Protein AF-B7QMV5-F1 (afdb_monomer_lite)

Organism: Ixodes scapularis (NCBI:txid6945)

Radius of gyration: 31.96 Å; chains: 1; bounding box: 65×74×91 Å

Sequence (126 aa):
MDTGSKVQPRPLTPDPLAEVPEPFRGPTLTDHHPYNLVQLHEEERQLLCPLCGVPTIYSVTHRGGTLHRAQESAAVARGAILRLPTIDEQSLQRTLAVVKHFRPALLPPPRQRMSQSTSKTTMNRF

Foldseek 3Di:
DDPPPPPDDDDDDDDPPDDDDPPPPDQDPVNDDVPPDPPDDPVRQVQADPQQRHGCPDPPVVCVDPSNVVSVVVVVVVVVVVCVVVDDPVNVVVVVVVCVPPPVVVDDDPPPPPPPPPPPDDDDDD

Structure (mmCIF, N/CA/C/O backbone):
data_AF-B7QMV5-F1
#
_entry.id   AF-B7QMV5-F1
#
loop_
_atom_site.group_PDB
_atom_site.id
_atom_site.type_symbol
_atom_site.label_atom_id
_atom_site.label_alt_id
_atom_site.label_comp_id
_atom_site.label_asym_id
_atom_site.label_entity_id
_atom_site.label_seq_id
_atom_site.pdbx_PDB_ins_code
_atom_site.Cartn_x
_atom_site.Cartn_y
_atom_site.Cartn_z
_atom_site.occupancy
_atom_site.B_iso_or_equiv
_atom_site.auth_seq_id
_atom_site.auth_comp_id
_atom_site.auth_asym_id
_atom_site.auth_atom_id
_atom_site.pdbx_PDB_model_num
ATOM 1 N N . MET A 1 1 ? 45.233 -32.696 -36.459 1.00 42.59 1 MET A N 1
ATOM 2 C CA . MET A 1 1 ? 44.070 -32.165 -35.720 1.00 42.59 1 MET A CA 1
ATOM 3 C C . MET A 1 1 ? 44.550 -30.898 -35.042 1.00 42.59 1 MET A C 1
ATOM 5 O O . MET A 1 1 ? 45.170 -30.983 -33.994 1.00 42.59 1 MET A O 1
ATOM 9 N N . ASP A 1 2 ? 44.408 -29.765 -35.725 1.00 48.59 2 ASP A N 1
ATOM 10 C CA . ASP A 1 2 ? 44.930 -28.468 -35.290 1.00 48.59 2 ASP A CA 1
ATOM 11 C C . ASP A 1 2 ? 43.774 -27.696 -34.641 1.00 48.59 2 ASP A C 1
ATOM 13 O O . ASP A 1 2 ? 42.847 -27.249 -35.320 1.00 48.59 2 ASP A O 1
ATOM 17 N N . THR A 1 3 ? 43.737 -27.654 -33.310 1.00 58.03 3 THR A N 1
ATOM 18 C CA . THR A 1 3 ? 42.740 -26.875 -32.569 1.00 58.03 3 THR A CA 1
ATOM 19 C C . THR A 1 3 ? 43.207 -25.428 -32.524 1.00 58.03 3 THR A C 1
ATOM 21 O O . THR A 1 3 ? 43.748 -24.968 -31.518 1.00 58.03 3 THR A O 1
ATOM 24 N N . GLY A 1 4 ? 43.015 -24.720 -33.638 1.00 53.38 4 GLY A N 1
ATOM 25 C CA . GLY A 1 4 ? 43.232 -23.284 -33.731 1.00 53.38 4 GLY A CA 1
ATOM 26 C C . GLY A 1 4 ? 42.356 -22.561 -32.713 1.00 53.38 4 GLY A C 1
ATOM 27 O O . GLY A 1 4 ? 41.163 -22.352 -32.937 1.00 53.38 4 GLY A O 1
ATOM 28 N N . SER A 1 5 ? 42.946 -22.201 -31.574 1.00 60.62 5 SER A N 1
ATOM 29 C CA . SER A 1 5 ? 42.322 -21.330 -30.585 1.00 60.62 5 SER A CA 1
ATOM 30 C C . SER A 1 5 ? 42.081 -19.984 -31.260 1.00 60.62 5 SER A C 1
ATOM 32 O O . SER A 1 5 ? 43.013 -19.219 -31.510 1.00 60.62 5 SER A O 1
ATOM 34 N N . LYS A 1 6 ? 40.832 -19.733 -31.656 1.00 67.75 6 LYS A N 1
ATOM 35 C CA . LYS A 1 6 ? 40.413 -18.484 -32.288 1.00 67.75 6 LYS A CA 1
ATOM 36 C C . LYS A 1 6 ? 40.540 -17.387 -31.236 1.00 67.75 6 LYS A C 1
ATOM 38 O O . LYS A 1 6 ? 39.633 -17.193 -30.432 1.00 67.75 6 LYS A O 1
ATOM 43 N N . VAL A 1 7 ? 41.694 -16.721 -31.209 1.00 73.12 7 VAL A N 1
ATOM 44 C CA . VAL A 1 7 ? 41.971 -15.594 -30.316 1.00 73.12 7 VAL A CA 1
ATOM 45 C C . VAL A 1 7 ? 40.886 -14.549 -30.558 1.00 73.12 7 VAL A C 1
ATOM 47 O O . VAL A 1 7 ? 40.847 -13.920 -31.616 1.00 73.12 7 VAL A O 1
ATOM 50 N N . GLN A 1 8 ? 39.962 -14.400 -29.607 1.00 77.69 8 GLN A N 1
ATOM 51 C CA . GLN A 1 8 ? 39.034 -13.280 -29.637 1.00 77.69 8 GLN A CA 1
ATOM 52 C C . GLN A 1 8 ? 39.849 -11.999 -29.425 1.00 77.69 8 GLN A C 1
ATOM 54 O O . GLN A 1 8 ? 40.592 -11.914 -28.442 1.00 77.69 8 GLN A O 1
ATOM 59 N N . PRO A 1 9 ? 39.753 -11.010 -30.328 1.00 78.06 9 PRO A N 1
ATOM 60 C CA . PRO A 1 9 ? 40.426 -9.739 -30.130 1.00 78.06 9 PRO A CA 1
ATOM 61 C C . PRO A 1 9 ? 39.878 -9.064 -28.871 1.00 78.06 9 PRO A C 1
ATOM 63 O O . PRO A 1 9 ? 38.675 -9.096 -28.602 1.00 78.06 9 PRO A O 1
ATOM 66 N N . ARG A 1 10 ? 40.776 -8.451 -28.093 1.00 78.94 10 ARG A N 1
ATOM 67 C CA . ARG A 1 10 ? 40.402 -7.642 -26.931 1.00 78.94 10 ARG A CA 1
ATOM 68 C C . ARG A 1 10 ? 39.462 -6.516 -27.401 1.00 78.94 10 ARG A C 1
ATOM 70 O O . ARG A 1 10 ? 39.830 -5.821 -28.349 1.00 78.94 10 ARG A O 1
ATOM 77 N N . PRO A 1 11 ? 38.298 -6.312 -26.757 1.00 77.75 11 PRO A N 1
ATOM 78 C CA . PRO A 1 11 ? 37.435 -5.175 -27.055 1.00 77.75 11 PRO A CA 1
ATOM 79 C C . PRO A 1 11 ? 38.219 -3.867 -26.939 1.00 77.75 11 PRO A C 1
ATOM 81 O O . PRO A 1 11 ? 38.966 -3.675 -25.977 1.00 77.75 11 PRO A O 1
ATOM 84 N N . LEU A 1 12 ? 38.078 -2.992 -27.933 1.00 77.25 12 LEU A N 1
ATOM 85 C CA . LEU A 1 12 ? 38.685 -1.667 -27.901 1.00 77.25 12 LEU A CA 1
ATOM 86 C C . LEU A 1 12 ? 38.092 -0.884 -26.727 1.00 77.25 12 LEU A C 1
ATOM 88 O O . LEU A 1 12 ? 36.873 -0.856 -26.558 1.00 77.25 12 LEU A O 1
ATOM 92 N N . THR A 1 13 ? 38.951 -0.264 -25.918 1.00 72.38 13 THR A N 1
ATOM 93 C CA . THR A 1 13 ? 38.502 0.668 -24.883 1.00 72.38 13 THR A CA 1
ATOM 94 C C . THR A 1 13 ? 37.861 1.863 -25.591 1.00 72.38 13 THR A C 1
ATOM 96 O O . THR A 1 13 ? 38.551 2.503 -26.388 1.00 72.38 13 THR A O 1
ATOM 99 N N . PRO A 1 14 ? 36.570 2.153 -25.365 1.00 68.19 14 PRO A N 1
ATOM 100 C CA . PRO A 1 14 ? 35.946 3.326 -25.956 1.00 68.19 14 PRO A CA 1
ATOM 101 C C . PRO A 1 14 ? 36.644 4.593 -25.449 1.00 68.19 14 PRO A C 1
ATOM 103 O O . PRO A 1 14 ? 37.062 4.657 -24.291 1.00 68.19 14 PRO A O 1
ATOM 106 N N . ASP A 1 15 ? 36.784 5.585 -26.329 1.00 75.25 15 ASP A N 1
ATOM 107 C CA . ASP A 1 15 ? 37.247 6.918 -25.947 1.00 75.25 15 ASP A CA 1
ATOM 108 C C . ASP A 1 15 ? 36.249 7.501 -24.928 1.00 75.25 15 ASP A C 1
ATOM 110 O O . ASP A 1 15 ? 35.060 7.600 -25.243 1.00 75.25 15 ASP A O 1
ATOM 114 N N . PRO A 1 16 ? 36.682 7.860 -23.706 1.00 63.16 16 PRO A N 1
ATOM 115 C CA . PRO A 1 16 ? 35.793 8.397 -22.679 1.00 63.16 16 PRO A CA 1
ATOM 116 C C . PRO A 1 16 ? 35.151 9.739 -23.063 1.00 63.16 16 PRO A C 1
ATOM 118 O O . PRO A 1 16 ? 34.188 10.142 -22.416 1.00 63.16 16 PRO A O 1
ATOM 121 N N . LEU A 1 17 ? 35.668 10.430 -24.088 1.00 62.50 17 LEU A N 1
ATOM 122 C CA . LEU A 1 17 ? 35.106 11.675 -24.619 1.00 62.50 17 LEU A CA 1
ATOM 123 C C . LEU A 1 17 ? 34.204 11.461 -25.841 1.00 62.50 17 LEU A C 1
ATOM 125 O O . LEU A 1 17 ? 33.655 12.433 -26.363 1.00 62.50 17 LEU A O 1
ATOM 129 N N . ALA A 1 18 ? 34.040 10.221 -26.312 1.00 72.38 18 ALA A N 1
ATOM 130 C CA . ALA A 1 18 ? 33.147 9.937 -27.423 1.00 72.38 18 ALA A CA 1
ATOM 131 C C . ALA A 1 18 ? 31.697 10.230 -27.017 1.00 72.38 18 ALA A C 1
ATOM 133 O O . ALA A 1 18 ? 31.120 9.586 -26.140 1.00 72.38 18 ALA A O 1
ATOM 134 N N . GLU A 1 19 ? 31.110 11.220 -27.680 1.00 74.94 19 GLU A N 1
ATOM 135 C CA . GLU A 1 19 ? 29.716 11.591 -27.505 1.00 74.94 19 GLU A CA 1
ATOM 136 C C . GLU A 1 19 ? 28.817 10.439 -27.980 1.00 74.94 19 GLU A C 1
ATOM 138 O O . GLU A 1 19 ? 28.931 9.963 -29.113 1.00 74.94 19 GLU A O 1
ATOM 143 N N . VAL A 1 20 ? 27.933 9.958 -27.104 1.00 76.88 20 VAL A N 1
ATOM 144 C CA . VAL A 1 20 ? 26.994 8.885 -27.449 1.00 76.88 20 VAL A CA 1
ATOM 145 C C . VAL A 1 20 ? 26.008 9.423 -28.498 1.00 76.88 20 VAL A C 1
ATOM 147 O O . VAL A 1 20 ? 25.407 10.474 -28.278 1.00 76.88 20 VAL A O 1
ATOM 150 N N . PRO A 1 21 ? 25.821 8.756 -29.649 1.00 78.94 21 PRO A N 1
ATOM 151 C CA . PRO A 1 21 ? 24.873 9.214 -30.660 1.00 78.94 21 PRO A CA 1
ATOM 152 C C . PRO A 1 21 ? 23.416 8.992 -30.216 1.00 78.94 21 PRO A C 1
ATOM 154 O O . PRO A 1 21 ? 23.102 8.025 -29.523 1.00 78.94 21 PRO A O 1
ATOM 157 N N . GLU A 1 22 ? 22.500 9.859 -30.657 1.00 74.38 22 GLU A N 1
ATOM 158 C CA . GLU A 1 22 ? 21.051 9.612 -30.553 1.00 74.38 22 GLU A CA 1
ATOM 159 C C . GLU A 1 22 ? 20.663 8.353 -31.362 1.00 74.38 22 GLU A C 1
ATOM 161 O O . GLU A 1 22 ? 21.243 8.131 -32.430 1.00 74.38 22 GLU A O 1
ATOM 166 N N . PRO A 1 23 ? 19.711 7.511 -30.905 1.00 70.19 23 PRO A N 1
ATOM 167 C CA . PRO A 1 23 ? 18.825 7.674 -29.743 1.00 70.19 23 PRO A CA 1
ATOM 168 C C . PRO A 1 23 ? 19.397 7.104 -28.429 1.00 70.19 23 PRO A C 1
ATOM 170 O O . PRO A 1 23 ? 18.671 6.922 -27.456 1.00 70.19 23 PRO A O 1
ATOM 173 N N . PHE A 1 24 ? 20.683 6.742 -28.394 1.00 72.69 24 PHE A N 1
ATOM 174 C CA . PHE A 1 24 ? 21.294 6.062 -27.245 1.00 72.69 24 PHE A CA 1
ATOM 175 C C . PHE A 1 24 ? 21.731 7.021 -26.132 1.00 72.69 24 PHE A C 1
ATOM 177 O O . PHE A 1 24 ? 22.208 6.564 -25.090 1.00 72.69 24 PHE A O 1
ATOM 184 N N . ARG A 1 25 ? 21.559 8.338 -26.320 1.00 70.50 25 ARG A N 1
ATOM 185 C CA . ARG A 1 25 ? 21.704 9.332 -25.252 1.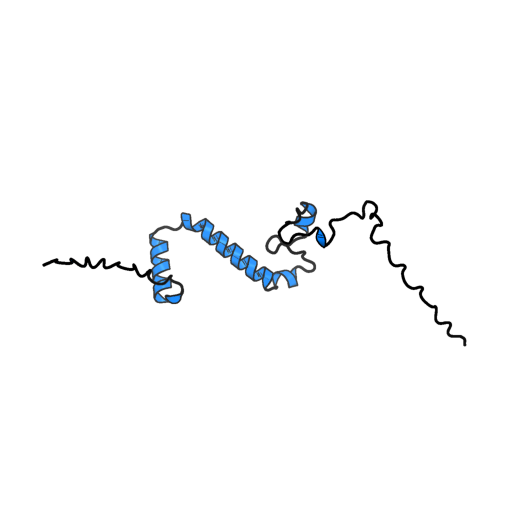00 70.50 25 ARG A CA 1
ATOM 186 C C . ARG A 1 25 ? 20.530 9.228 -24.283 1.00 70.50 25 ARG A C 1
ATOM 188 O O . ARG A 1 25 ? 19.570 9.988 -24.334 1.00 70.50 25 ARG A O 1
ATOM 195 N N . GLY A 1 26 ? 20.602 8.250 -23.394 1.00 68.06 26 GLY A N 1
ATOM 196 C CA . GLY A 1 26 ? 19.700 8.141 -22.256 1.00 68.06 26 GLY A CA 1
ATOM 197 C C . GLY A 1 26 ? 20.295 8.766 -20.993 1.00 68.06 26 GLY A C 1
ATOM 198 O O . GLY A 1 26 ? 21.511 8.962 -20.922 1.00 68.06 26 GLY A O 1
ATOM 199 N N . PRO A 1 27 ? 19.465 9.019 -19.965 1.00 65.75 27 PRO A N 1
ATOM 200 C CA . PRO A 1 27 ? 19.956 9.332 -18.629 1.00 65.75 27 PRO A CA 1
ATOM 201 C C . PRO A 1 27 ? 20.844 8.185 -18.142 1.00 65.75 27 PRO A C 1
ATOM 203 O O . PRO A 1 27 ? 20.411 7.034 -18.010 1.00 65.75 27 PRO A O 1
ATOM 206 N N . THR A 1 28 ? 22.111 8.502 -17.913 1.00 67.19 28 THR A N 1
ATOM 207 C CA . THR A 1 28 ? 23.123 7.560 -17.443 1.00 67.19 28 THR A CA 1
ATOM 208 C C . THR A 1 28 ? 22.959 7.317 -15.944 1.00 67.19 28 THR A C 1
ATOM 210 O O . THR A 1 28 ? 22.290 8.080 -15.253 1.00 67.19 28 THR A O 1
ATOM 213 N N . LEU A 1 29 ? 23.570 6.256 -15.399 1.00 59.91 29 LEU A N 1
ATOM 214 C CA . LEU A 1 29 ? 23.521 5.941 -13.957 1.00 59.91 29 LEU A CA 1
ATOM 215 C C . LEU A 1 29 ? 23.895 7.129 -13.051 1.00 59.91 29 LEU A C 1
ATOM 217 O O . LEU A 1 29 ? 23.385 7.218 -11.940 1.00 59.91 29 LEU A O 1
ATOM 221 N N . THR A 1 30 ? 24.740 8.045 -13.526 1.00 65.12 30 THR A N 1
ATOM 222 C CA . THR A 1 30 ? 25.118 9.286 -12.832 1.00 65.12 30 THR A CA 1
ATOM 223 C C . THR A 1 30 ? 24.045 10.376 -12.855 1.00 65.12 30 THR A C 1
ATOM 225 O O . THR A 1 30 ? 24.038 11.225 -11.969 1.00 65.12 30 THR A O 1
ATOM 228 N N . ASP A 1 31 ? 23.116 10.331 -13.810 1.00 63.41 31 ASP A N 1
ATOM 229 C CA . ASP A 1 31 ? 22.004 11.282 -13.947 1.00 63.41 31 ASP A CA 1
ATOM 230 C C . ASP A 1 31 ? 20.778 10.865 -13.106 1.00 63.41 31 ASP A C 1
ATOM 232 O O . ASP A 1 31 ? 19.883 11.667 -12.814 1.00 63.41 31 ASP A O 1
ATOM 236 N N . HIS A 1 32 ? 20.740 9.602 -12.667 1.00 57.69 32 HIS A N 1
ATOM 237 C CA . HIS A 1 32 ? 19.694 9.058 -11.802 1.00 57.69 32 HIS A CA 1
ATOM 238 C C . HIS A 1 32 ? 19.926 9.458 -10.339 1.00 57.69 32 HIS A C 1
ATOM 240 O O . HIS A 1 32 ? 20.599 8.768 -9.575 1.00 57.69 32 HIS A O 1
ATOM 246 N N . HIS A 1 33 ? 19.320 10.564 -9.905 1.00 58.19 33 HIS A N 1
ATOM 247 C CA . HIS A 1 33 ? 19.206 10.867 -8.477 1.00 58.19 33 HIS A CA 1
ATOM 248 C C . HIS A 1 33 ? 18.195 9.900 -7.829 1.00 58.19 33 HIS A C 1
ATOM 250 O O . HIS A 1 33 ? 17.105 9.736 -8.374 1.00 58.19 33 HIS A O 1
ATOM 256 N N . PRO A 1 34 ? 18.436 9.350 -6.621 1.00 60.47 34 PRO A N 1
ATOM 257 C CA . PRO A 1 34 ? 17.476 8.477 -5.921 1.00 60.47 34 PRO A CA 1
ATOM 258 C C . PRO A 1 34 ? 16.095 9.100 -5.627 1.00 60.47 34 PRO A C 1
ATOM 260 O O . PRO A 1 34 ? 15.194 8.396 -5.182 1.00 60.47 34 PRO A O 1
ATOM 263 N N . TYR A 1 35 ? 15.920 10.404 -5.866 1.00 56.03 35 TYR A N 1
ATOM 264 C CA . TYR A 1 35 ? 14.655 11.129 -5.701 1.00 56.03 35 TY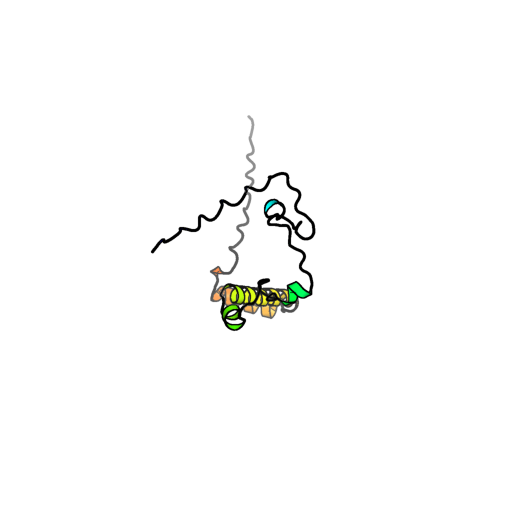R A CA 1
ATOM 265 C C . TYR A 1 35 ? 14.107 11.690 -7.019 1.00 56.03 35 TYR A C 1
ATOM 267 O O . TYR A 1 35 ? 13.021 12.269 -7.019 1.00 56.03 35 TYR A O 1
ATOM 275 N N . ASN A 1 36 ? 14.814 11.507 -8.141 1.00 57.53 36 ASN A N 1
ATOM 276 C CA . ASN A 1 36 ? 14.245 11.763 -9.456 1.00 57.53 36 ASN A CA 1
ATOM 277 C C . ASN A 1 36 ? 13.276 10.621 -9.752 1.00 57.53 36 ASN A C 1
ATOM 279 O O . ASN A 1 36 ? 13.653 9.559 -10.242 1.00 57.53 36 ASN A O 1
ATOM 283 N N . LEU A 1 37 ? 12.015 10.831 -9.378 1.00 60.31 37 LEU A N 1
ATOM 284 C CA . LEU A 1 37 ? 10.930 9.939 -9.748 1.00 60.31 37 LEU A CA 1
ATOM 285 C C . LEU A 1 37 ? 10.821 9.974 -11.270 1.00 60.31 37 LEU A C 1
ATOM 287 O O . LEU A 1 37 ? 10.401 10.984 -11.836 1.00 60.31 37 LEU A O 1
ATOM 291 N N . VAL A 1 38 ? 11.227 8.884 -11.921 1.00 69.06 38 VAL A N 1
ATOM 292 C CA . VAL A 1 38 ? 11.001 8.689 -13.354 1.00 69.06 38 VAL A CA 1
ATOM 293 C C . VAL A 1 38 ? 9.508 8.890 -13.601 1.00 69.06 38 VAL A C 1
ATOM 295 O O . VAL A 1 38 ? 8.674 8.183 -13.030 1.00 69.06 38 VAL A O 1
ATOM 298 N N . GLN A 1 39 ? 9.166 9.907 -14.392 1.00 74.81 39 GLN A N 1
ATOM 299 C CA . GLN A 1 39 ? 7.789 10.123 -14.809 1.00 74.81 39 GLN A CA 1
ATOM 300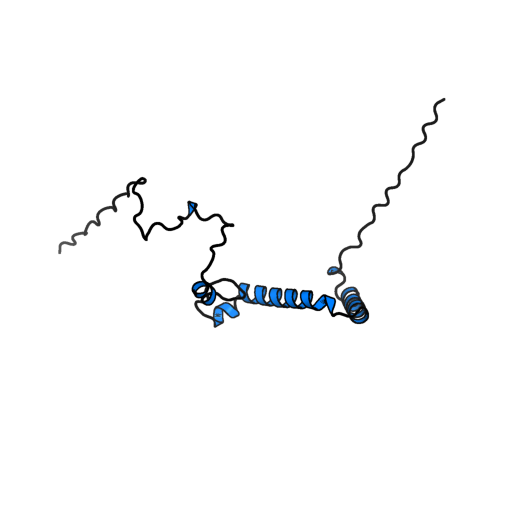 C C . GLN A 1 39 ? 7.451 9.045 -15.829 1.00 74.81 39 GLN A C 1
ATOM 302 O O . GLN A 1 39 ? 7.904 9.102 -16.965 1.00 74.81 39 GLN A O 1
ATOM 307 N N . LEU A 1 40 ? 6.698 8.042 -15.388 1.00 75.94 40 LEU A N 1
ATOM 308 C CA . LEU A 1 40 ? 6.255 6.956 -16.248 1.00 75.94 40 LEU A CA 1
ATOM 309 C C . LEU A 1 40 ? 5.113 7.426 -17.147 1.00 75.94 40 LEU A C 1
ATOM 311 O O . LEU A 1 40 ? 4.152 8.040 -16.666 1.00 75.94 40 LEU A O 1
ATOM 315 N N . HIS A 1 41 ? 5.184 7.072 -18.425 1.00 85.81 41 HIS A N 1
ATOM 316 C CA . HIS A 1 41 ? 4.066 7.197 -19.349 1.00 85.81 41 HIS A CA 1
ATOM 317 C C . HIS A 1 41 ? 2.921 6.261 -18.937 1.00 85.81 41 HIS A C 1
ATOM 319 O O . HIS A 1 41 ? 3.121 5.245 -18.269 1.00 85.81 41 HIS A O 1
ATOM 325 N N . GLU A 1 42 ? 1.687 6.588 -19.327 1.00 84.56 42 GLU A N 1
ATOM 326 C CA . GLU A 1 42 ? 0.502 5.828 -18.901 1.00 84.56 42 GLU A CA 1
ATOM 327 C C . GLU A 1 42 ? 0.563 4.352 -19.323 1.00 84.56 42 GLU A C 1
ATOM 329 O O . GLU A 1 42 ? 0.194 3.463 -18.559 1.00 84.56 42 GLU A O 1
ATOM 334 N N . GLU A 1 43 ? 1.104 4.086 -20.507 1.0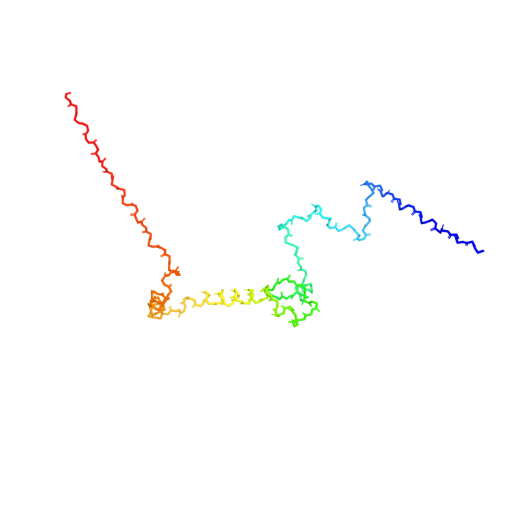0 85.44 43 GLU A N 1
ATOM 335 C CA . GLU A 1 43 ? 1.365 2.739 -21.019 1.00 85.44 43 GLU A CA 1
ATOM 336 C C . GLU A 1 43 ? 2.358 1.949 -20.154 1.00 85.44 43 GLU A C 1
ATOM 338 O O . GLU A 1 43 ? 2.143 0.769 -19.885 1.00 85.44 43 GLU A O 1
ATOM 343 N N . GLU A 1 44 ? 3.390 2.600 -19.619 1.00 83.19 44 GLU A N 1
ATOM 344 C CA . GLU A 1 44 ? 4.352 1.974 -18.710 1.00 83.19 44 GLU A CA 1
ATOM 345 C C . GLU A 1 44 ? 3.719 1.702 -17.342 1.00 83.19 44 GLU A C 1
ATOM 347 O O . GLU A 1 44 ? 3.949 0.654 -16.736 1.00 83.19 44 GLU A O 1
ATOM 352 N N . ARG A 1 45 ? 2.856 2.610 -16.866 1.00 84.88 45 ARG A N 1
ATOM 353 C CA . ARG A 1 45 ? 2.121 2.447 -15.602 1.00 84.88 45 ARG A CA 1
ATOM 354 C C . ARG A 1 45 ? 1.170 1.253 -15.641 1.00 84.88 45 ARG A C 1
ATOM 356 O O . ARG A 1 45 ? 1.023 0.579 -14.624 1.00 84.88 45 ARG A O 1
ATOM 363 N N . GLN A 1 46 ? 0.572 0.958 -16.796 1.00 85.94 46 GLN A N 1
ATOM 364 C CA . GLN A 1 46 ? -0.313 -0.200 -16.984 1.00 85.94 46 GLN A CA 1
ATOM 365 C C . GLN A 1 46 ? 0.413 -1.546 -16.835 1.00 85.94 46 GLN A C 1
ATOM 367 O O . GLN A 1 46 ? -0.219 -2.550 -16.506 1.00 85.94 46 GLN A O 1
ATOM 372 N N . LEU A 1 47 ? 1.736 -1.577 -17.026 1.00 85.62 47 LEU A N 1
ATOM 373 C CA . LEU A 1 47 ? 2.558 -2.778 -16.838 1.00 85.62 47 LEU A CA 1
ATOM 374 C C . LEU A 1 47 ? 2.903 -3.040 -15.363 1.00 85.62 47 LEU A C 1
ATOM 376 O O . LEU A 1 47 ? 3.389 -4.121 -15.006 1.00 85.62 47 LEU A O 1
ATOM 380 N N . LEU A 1 48 ? 2.666 -2.058 -14.493 1.00 88.75 48 LEU A N 1
ATOM 381 C CA . LEU A 1 48 ? 2.978 -2.139 -13.074 1.00 88.75 48 LEU A CA 1
ATOM 382 C C . LEU A 1 48 ? 1.767 -2.598 -12.267 1.00 88.75 48 LEU A C 1
ATOM 384 O O . LEU A 1 48 ? 0.615 -2.277 -12.553 1.00 88.75 48 LEU A O 1
ATOM 388 N N . CYS A 1 49 ? 2.032 -3.309 -11.173 1.00 91.31 49 CYS A N 1
ATOM 389 C CA . CYS A 1 49 ? 1.003 -3.516 -10.167 1.00 91.31 49 CYS A CA 1
ATOM 390 C C . CYS A 1 49 ? 0.613 -2.158 -9.545 1.00 91.31 49 CYS A C 1
ATOM 392 O O . CYS A 1 49 ? 1.490 -1.490 -8.991 1.00 91.31 49 CYS A O 1
ATOM 394 N N . PRO A 1 50 ? -0.679 -1.779 -9.510 1.00 88.94 50 PRO A N 1
ATOM 395 C CA . PRO A 1 50 ? -1.111 -0.484 -8.977 1.00 88.94 50 PRO A CA 1
ATOM 396 C C . PRO A 1 50 ? -0.887 -0.333 -7.465 1.00 88.94 50 PRO A C 1
ATOM 398 O O . PRO A 1 50 ? -0.848 0.783 -6.957 1.00 88.94 50 PRO A O 1
ATOM 401 N N . LEU A 1 51 ? -0.733 -1.443 -6.734 1.00 90.75 51 LEU A N 1
ATOM 402 C CA . LEU A 1 51 ? -0.439 -1.426 -5.297 1.00 90.75 51 LEU A CA 1
ATOM 403 C C . LEU A 1 51 ? 1.060 -1.383 -4.996 1.00 90.75 51 LEU A C 1
ATOM 405 O O . LEU A 1 51 ? 1.467 -0.812 -3.987 1.00 90.75 51 LEU A O 1
ATOM 409 N N . CYS A 1 52 ? 1.877 -2.018 -5.839 1.00 90.19 52 CYS A N 1
ATOM 410 C CA . CYS A 1 52 ? 3.298 -2.221 -5.554 1.00 90.19 52 CYS A CA 1
ATOM 411 C C . CYS A 1 52 ? 4.225 -1.317 -6.368 1.00 90.19 52 CYS A C 1
ATOM 413 O O . CYS A 1 52 ? 5.375 -1.158 -5.977 1.00 90.19 52 CYS A O 1
ATOM 415 N N . GLY A 1 53 ? 3.765 -0.774 -7.500 1.00 88.38 53 GLY A N 1
ATOM 416 C CA . GLY A 1 53 ? 4.593 0.017 -8.413 1.00 88.38 53 GLY A CA 1
ATOM 417 C C . GLY A 1 53 ? 5.705 -0.781 -9.101 1.00 88.38 53 GLY A C 1
ATOM 418 O O . GLY A 1 53 ? 6.671 -0.189 -9.564 1.00 88.38 53 GLY A O 1
ATOM 419 N N . VAL A 1 54 ? 5.598 -2.116 -9.150 1.00 87.19 54 VAL A N 1
ATOM 420 C CA . VAL A 1 54 ? 6.604 -3.001 -9.766 1.00 87.19 54 VAL A CA 1
ATOM 421 C C . VAL A 1 54 ? 6.009 -3.803 -10.926 1.00 87.19 54 VAL A C 1
ATOM 423 O O . VAL A 1 54 ? 4.820 -4.150 -10.863 1.00 87.19 54 VAL A O 1
ATOM 426 N N . PRO A 1 55 ? 6.807 -4.135 -11.960 1.00 86.69 55 PRO A N 1
ATOM 427 C CA . PRO A 1 55 ? 6.352 -4.966 -13.067 1.00 86.69 55 PRO A CA 1
ATOM 428 C C . PRO A 1 55 ? 5.892 -6.340 -12.583 1.00 86.69 55 PRO A C 1
ATOM 430 O O . PRO A 1 55 ? 6.565 -6.998 -11.785 1.00 86.69 55 PRO A O 1
ATOM 433 N N . THR A 1 56 ? 4.743 -6.793 -13.081 1.00 82.94 56 THR A N 1
ATOM 434 C CA . THR A 1 56 ? 4.197 -8.108 -12.725 1.00 82.94 56 THR A CA 1
ATOM 435 C C . THR A 1 56 ? 4.518 -9.123 -13.820 1.00 82.94 56 THR A C 1
ATOM 437 O O . THR A 1 56 ? 3.760 -9.268 -14.769 1.00 82.94 56 THR A O 1
ATOM 440 N N . ILE A 1 57 ? 5.634 -9.848 -13.682 1.00 77.06 57 ILE A N 1
ATOM 441 C CA . ILE A 1 57 ? 6.033 -10.894 -14.647 1.00 77.06 57 ILE A CA 1
ATOM 442 C C . ILE A 1 57 ? 5.118 -12.129 -14.529 1.00 77.06 57 ILE A C 1
ATOM 444 O O . ILE A 1 57 ? 4.731 -12.721 -15.531 1.00 77.06 57 ILE A O 1
ATOM 448 N N . TYR A 1 58 ? 4.733 -12.504 -13.301 1.00 80.75 58 TYR A N 1
ATOM 449 C CA . TYR A 1 58 ? 3.785 -13.589 -13.033 1.00 80.75 58 TYR A CA 1
ATOM 450 C C . TYR A 1 58 ? 2.837 -13.207 -11.888 1.00 80.75 58 TYR A C 1
ATOM 452 O O . TYR A 1 58 ? 3.255 -12.970 -10.753 1.00 80.75 58 TYR A O 1
ATOM 460 N N . SER A 1 59 ? 1.541 -13.118 -12.191 1.00 82.75 59 SER A N 1
ATOM 461 C CA . SER A 1 59 ? 0.542 -12.497 -11.308 1.00 82.75 59 SER A CA 1
ATOM 462 C C . SER A 1 59 ? 0.292 -13.271 -10.014 1.00 82.75 59 SER A C 1
ATOM 464 O O . SER A 1 59 ? 0.100 -12.662 -8.961 1.00 82.75 59 SER A O 1
ATOM 466 N N . VAL A 1 60 ? 0.326 -14.604 -10.066 1.00 86.56 60 VAL A N 1
ATOM 467 C CA . VAL A 1 60 ? 0.022 -15.457 -8.909 1.00 86.56 60 VAL A CA 1
ATOM 468 C C . VAL A 1 60 ? 1.126 -15.373 -7.855 1.00 86.56 60 VAL A C 1
ATOM 470 O O . VAL A 1 60 ? 0.831 -15.158 -6.680 1.00 86.56 60 VAL A O 1
ATOM 473 N N . THR A 1 61 ? 2.398 -15.478 -8.254 1.00 89.31 61 THR A N 1
ATOM 474 C CA . THR A 1 61 ? 3.519 -15.363 -7.300 1.00 89.31 61 THR A CA 1
ATOM 475 C C . THR A 1 61 ? 3.639 -13.950 -6.753 1.00 89.31 61 THR A C 1
ATOM 477 O O . THR A 1 61 ? 3.912 -13.783 -5.568 1.00 89.31 61 THR A O 1
ATOM 480 N N . HIS A 1 62 ? 3.372 -12.937 -7.580 1.00 92.31 62 HIS A N 1
ATOM 481 C CA . HIS A 1 62 ? 3.372 -11.547 -7.145 1.00 92.31 62 HIS A CA 1
ATOM 482 C C . HIS A 1 62 ? 2.346 -11.290 -6.030 1.00 92.31 62 HIS A C 1
ATOM 484 O O . HIS A 1 62 ? 2.716 -10.771 -4.978 1.00 92.31 62 HIS A O 1
ATOM 490 N N . ARG A 1 63 ? 1.081 -11.703 -6.217 1.00 91.00 63 ARG A N 1
ATOM 491 C CA . ARG A 1 63 ? 0.012 -11.518 -5.214 1.00 91.00 63 ARG A CA 1
ATOM 492 C C . ARG A 1 63 ? 0.270 -12.285 -3.915 1.00 91.00 63 ARG A C 1
ATOM 494 O O . ARG A 1 63 ? -0.083 -11.816 -2.838 1.00 91.00 63 ARG A O 1
ATOM 501 N N . GLY A 1 64 ? 0.909 -13.452 -4.006 1.00 91.69 64 GLY A N 1
ATOM 502 C CA . GLY A 1 64 ? 1.347 -14.217 -2.835 1.00 91.69 64 GLY A CA 1
ATOM 503 C C . GLY A 1 64 ? 2.555 -13.612 -2.106 1.00 91.69 64 GLY A C 1
ATOM 504 O O . GLY A 1 64 ? 2.848 -14.011 -0.979 1.00 91.69 64 GLY A O 1
ATOM 505 N N . GLY A 1 65 ? 3.251 -12.658 -2.728 1.00 92.38 65 GLY A N 1
ATOM 506 C CA . GLY A 1 65 ? 4.465 -12.047 -2.202 1.00 92.38 65 GLY A CA 1
ATOM 507 C C . GLY A 1 65 ? 4.229 -11.172 -0.970 1.00 92.38 65 GLY A C 1
ATOM 508 O O . GLY A 1 65 ? 3.193 -10.524 -0.811 1.00 92.38 65 GLY A O 1
ATOM 509 N N . THR A 1 66 ? 5.237 -11.105 -0.101 1.00 94.75 66 THR A N 1
ATOM 510 C CA . THR A 1 66 ? 5.194 -10.321 1.146 1.00 94.75 66 THR A CA 1
ATOM 511 C C . THR A 1 66 ? 4.993 -8.829 0.891 1.00 94.75 66 THR A C 1
ATOM 513 O O . THR A 1 66 ? 4.204 -8.197 1.589 1.00 94.75 66 THR A O 1
ATOM 516 N N . LEU A 1 67 ? 5.650 -8.282 -0.139 1.00 92.12 67 LEU A N 1
ATOM 517 C CA . LEU A 1 67 ? 5.510 -6.879 -0.532 1.00 92.12 67 LEU A CA 1
ATOM 518 C C . LEU A 1 67 ? 4.059 -6.538 -0.897 1.00 92.12 67 LEU A C 1
ATOM 520 O O . LEU A 1 67 ? 3.520 -5.548 -0.405 1.00 92.12 67 LEU A O 1
ATOM 524 N N . HIS A 1 68 ? 3.419 -7.376 -1.717 1.00 95.00 68 HIS A N 1
ATOM 525 C CA . HIS A 1 68 ? 2.046 -7.153 -2.161 1.00 95.00 68 HIS A CA 1
ATOM 526 C C . HIS A 1 68 ? 1.071 -7.181 -0.987 1.00 95.00 68 HIS A C 1
ATOM 528 O O . HIS A 1 68 ? 0.316 -6.234 -0.786 1.00 95.00 68 HIS A O 1
ATOM 534 N N . ARG A 1 69 ? 1.170 -8.204 -0.134 1.00 94.62 69 ARG A N 1
ATOM 535 C CA . ARG A 1 69 ? 0.320 -8.340 1.058 1.00 94.62 69 ARG A CA 1
ATOM 536 C C . ARG A 1 69 ? 0.493 -7.189 2.052 1.00 94.62 69 ARG A C 1
ATOM 538 O O . ARG A 1 69 ? -0.478 -6.747 2.672 1.00 94.62 69 ARG A O 1
ATOM 545 N N . ALA A 1 70 ? 1.719 -6.686 2.210 1.00 94.12 70 ALA A N 1
ATOM 546 C CA . ALA A 1 70 ? 1.990 -5.522 3.048 1.00 94.12 70 ALA A CA 1
ATOM 547 C C . ALA A 1 70 ? 1.337 -4.254 2.473 1.00 94.12 70 ALA A C 1
ATOM 549 O O . ALA A 1 70 ? 0.696 -3.506 3.214 1.00 94.12 70 ALA A O 1
ATOM 550 N N . GLN A 1 71 ? 1.437 -4.041 1.157 1.00 94.81 71 GLN A N 1
ATOM 551 C CA . GLN A 1 71 ? 0.801 -2.905 0.488 1.00 94.81 71 GLN A CA 1
ATOM 552 C C . GLN A 1 71 ? -0.728 -2.989 0.499 1.00 94.81 71 GLN A C 1
ATOM 554 O O . GLN A 1 71 ? -1.379 -1.973 0.741 1.00 94.81 71 GLN A O 1
ATOM 559 N N . GLU A 1 72 ? -1.308 -4.178 0.320 1.00 95.44 72 GLU A N 1
ATOM 560 C CA . GLU A 1 72 ? -2.748 -4.414 0.486 1.00 95.44 72 GLU A CA 1
ATOM 561 C C . GLU A 1 72 ? -3.208 -4.035 1.898 1.00 95.44 72 GLU A C 1
ATOM 563 O O . GLU A 1 72 ? -4.136 -3.242 2.062 1.00 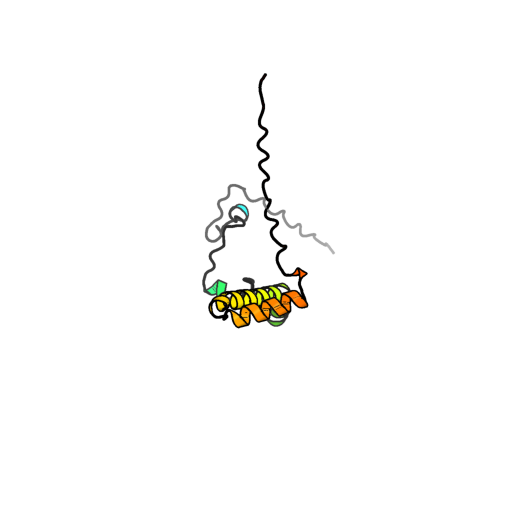95.44 72 GLU A O 1
ATOM 568 N N . SER A 1 73 ? -2.511 -4.525 2.927 1.00 93.31 73 SER A N 1
ATOM 569 C CA . SER A 1 73 ? -2.823 -4.210 4.327 1.00 93.31 73 SER A CA 1
ATOM 570 C C . SER A 1 73 ? -2.733 -2.706 4.607 1.00 93.31 73 SER A C 1
ATOM 572 O O . SER A 1 73 ? -3.615 -2.127 5.244 1.00 93.31 73 SER A O 1
ATOM 574 N N . ALA A 1 74 ? -1.698 -2.044 4.084 1.00 90.56 74 ALA A N 1
ATOM 575 C CA . ALA A 1 74 ? -1.533 -0.601 4.206 1.00 90.56 74 ALA A CA 1
ATOM 576 C C . ALA A 1 74 ? -2.626 0.178 3.451 1.00 90.56 74 ALA A C 1
ATOM 578 O O . ALA A 1 74 ? -3.110 1.196 3.945 1.00 90.56 74 ALA A O 1
ATOM 579 N N . ALA A 1 75 ? -3.046 -0.283 2.270 1.00 90.31 75 ALA A N 1
ATOM 580 C CA . ALA A 1 75 ? -4.147 0.314 1.515 1.00 90.31 75 ALA A CA 1
ATOM 581 C C . ALA A 1 75 ? -5.476 0.213 2.277 1.00 90.31 75 ALA A C 1
ATOM 583 O O . ALA A 1 75 ? -6.188 1.212 2.387 1.00 90.31 75 ALA A O 1
ATOM 584 N N . VAL A 1 76 ? -5.766 -0.942 2.884 1.00 90.12 76 VAL A N 1
ATOM 585 C CA . VAL A 1 76 ? -6.941 -1.129 3.750 1.00 90.12 76 VAL A CA 1
ATOM 586 C C . VAL A 1 76 ? -6.891 -0.185 4.953 1.00 90.12 76 VAL A C 1
ATOM 588 O O . VAL A 1 76 ? -7.875 0.500 5.231 1.00 90.12 76 VAL A O 1
ATOM 591 N N . ALA A 1 77 ? -5.744 -0.083 5.631 1.00 86.56 77 ALA A N 1
ATOM 592 C CA . ALA A 1 77 ? -5.577 0.820 6.769 1.00 86.56 77 ALA A CA 1
ATOM 593 C C . ALA A 1 77 ? -5.792 2.294 6.378 1.00 86.56 77 ALA A C 1
ATOM 595 O O . ALA A 1 77 ? -6.519 3.017 7.060 1.00 86.56 77 ALA A O 1
ATOM 596 N N . ARG A 1 78 ? -5.231 2.735 5.244 1.00 86.00 78 ARG A N 1
ATOM 597 C CA . ARG A 1 78 ? -5.461 4.084 4.691 1.00 86.00 78 ARG A CA 1
ATOM 598 C C . ARG A 1 78 ? -6.939 4.326 4.380 1.00 86.00 78 ARG A C 1
ATOM 600 O O . ARG A 1 78 ? -7.472 5.376 4.731 1.00 86.00 78 ARG A O 1
ATOM 607 N N . GLY A 1 79 ? -7.618 3.345 3.785 1.00 82.88 79 GLY A N 1
ATOM 608 C CA . GLY A 1 79 ? -9.057 3.406 3.531 1.00 82.88 79 GLY A CA 1
ATOM 609 C C . GLY A 1 79 ? -9.884 3.527 4.814 1.00 82.88 79 GLY A C 1
ATOM 610 O O . GLY A 1 79 ? -10.832 4.305 4.857 1.00 82.88 79 GLY A O 1
ATOM 611 N N . ALA A 1 80 ? -9.505 2.819 5.881 1.00 79.00 80 ALA A N 1
ATOM 612 C CA . ALA A 1 80 ? -10.150 2.946 7.186 1.00 79.00 80 ALA A CA 1
ATOM 613 C C . ALA A 1 80 ? -9.960 4.349 7.789 1.00 79.00 80 ALA A C 1
ATOM 615 O O . ALA A 1 80 ? -10.909 4.911 8.335 1.00 79.00 80 ALA A O 1
ATOM 616 N N . ILE A 1 81 ? -8.775 4.951 7.625 1.00 77.69 81 ILE A N 1
ATOM 617 C CA . ILE A 1 81 ? -8.498 6.315 8.097 1.00 77.69 81 ILE A CA 1
ATOM 618 C C . ILE A 1 81 ? -9.401 7.336 7.401 1.00 77.69 81 ILE A C 1
ATOM 620 O O . ILE A 1 81 ? -9.989 8.187 8.061 1.00 77.69 81 ILE A O 1
ATOM 624 N N . LEU A 1 82 ? -9.586 7.227 6.085 1.00 77.25 82 LEU A N 1
ATOM 625 C CA . LEU A 1 82 ? -10.481 8.125 5.345 1.00 77.25 82 LEU A CA 1
ATOM 626 C C . LEU A 1 82 ? -11.948 8.024 5.795 1.00 77.25 82 LEU A C 1
ATOM 628 O O . LEU A 1 82 ? -12.721 8.950 5.567 1.00 77.25 82 LEU A O 1
ATOM 632 N N . ARG A 1 83 ? -12.335 6.924 6.453 1.00 71.50 83 ARG A N 1
ATOM 633 C CA . ARG A 1 83 ? -13.685 6.706 6.997 1.00 71.50 83 ARG A CA 1
ATOM 634 C C . ARG A 1 83 ? -13.832 7.141 8.458 1.00 71.50 83 ARG A C 1
ATOM 636 O O . ARG A 1 83 ? -14.963 7.222 8.929 1.00 71.50 83 ARG A O 1
ATOM 643 N N . LEU A 1 84 ? -12.746 7.492 9.157 1.00 68.62 84 LEU A N 1
ATOM 644 C CA . LEU A 1 84 ? -12.792 8.052 10.520 1.00 68.62 84 LEU A CA 1
ATOM 645 C C . LEU A 1 84 ? -13.776 9.225 10.692 1.00 68.62 84 LEU A C 1
ATOM 647 O O . LEU A 1 84 ? -14.461 9.230 11.710 1.00 68.62 84 LEU A O 1
ATOM 651 N N . PRO A 1 85 ? -13.932 10.172 9.739 1.00 66.69 85 PRO A N 1
ATOM 652 C CA . PRO A 1 85 ? -14.885 11.277 9.886 1.00 66.69 85 PRO A CA 1
ATOM 653 C C . PRO A 1 85 ? -16.352 10.832 9.990 1.00 66.69 85 PRO A C 1
ATOM 655 O O . PRO A 1 85 ? -17.203 11.627 10.369 1.00 66.69 85 PRO A O 1
ATOM 658 N N . THR A 1 86 ? -16.656 9.580 9.632 1.00 71.94 86 THR A N 1
ATOM 659 C CA . THR A 1 86 ? -18.009 9.001 9.688 1.00 71.94 86 THR A CA 1
ATOM 660 C C . THR A 1 86 ? -18.264 8.162 10.939 1.00 71.94 86 THR A C 1
ATOM 662 O O . THR A 1 86 ? -19.372 7.663 11.117 1.00 71.94 86 THR A O 1
ATOM 665 N N . ILE A 1 87 ? -17.258 7.982 11.801 1.00 75.50 87 ILE A N 1
ATOM 666 C CA . ILE A 1 87 ? -17.405 7.210 13.036 1.00 75.50 87 ILE A CA 1
ATOM 667 C C . ILE A 1 87 ? -18.050 8.107 14.090 1.00 75.50 87 ILE A C 1
ATOM 669 O O . ILE A 1 87 ? -17.501 9.144 14.453 1.00 75.50 87 ILE A O 1
ATOM 673 N N . ASP A 1 88 ? -19.213 7.698 14.590 1.00 84.50 88 ASP A N 1
ATOM 674 C CA . ASP A 1 88 ? -19.866 8.383 15.697 1.00 84.50 88 ASP A CA 1
ATOM 675 C C . ASP A 1 88 ? -19.072 8.214 17.006 1.00 84.50 88 ASP A C 1
ATOM 677 O O . ASP A 1 88 ? -18.380 7.214 17.231 1.00 84.50 88 ASP A O 1
ATOM 681 N N . GLU A 1 89 ? -19.201 9.191 17.904 1.00 85.25 89 GLU A N 1
ATOM 682 C CA . GLU A 1 89 ? -18.482 9.218 19.183 1.00 85.25 89 GLU A CA 1
ATOM 683 C C . GLU A 1 89 ? -18.739 7.954 20.026 1.00 85.25 89 GLU A C 1
ATOM 685 O O . GLU A 1 89 ? -17.838 7.442 20.690 1.00 85.25 89 GLU A O 1
ATOM 690 N N . GLN A 1 90 ? -19.944 7.379 19.971 1.00 88.31 90 GLN A N 1
ATOM 691 C CA . GLN A 1 90 ? -20.294 6.196 20.760 1.00 88.31 90 GLN A CA 1
ATOM 692 C C . GLN A 1 90 ? -19.580 4.935 20.249 1.00 88.31 90 GLN A C 1
ATOM 694 O O . GLN A 1 90 ? -19.180 4.072 21.042 1.00 88.31 90 GLN A O 1
ATOM 699 N N . SER A 1 91 ? -19.413 4.808 18.935 1.00 85.06 91 SER A N 1
ATOM 700 C CA . SER A 1 91 ? -18.626 3.747 18.301 1.00 85.06 91 SER A CA 1
ATOM 701 C C . SER A 1 91 ? -17.132 3.898 18.590 1.00 85.06 91 SER A C 1
ATOM 703 O O . SER A 1 91 ? -16.456 2.903 18.878 1.00 85.06 91 SER A O 1
ATOM 705 N N . LEU A 1 92 ? -16.621 5.133 18.613 1.00 86.56 92 LEU A N 1
ATOM 706 C CA . LEU A 1 92 ? -15.241 5.415 19.011 1.00 86.56 92 LEU A CA 1
ATOM 707 C C . LEU A 1 92 ? -14.984 5.011 20.470 1.00 86.56 92 LEU A C 1
ATOM 709 O O . LEU A 1 92 ? -14.044 4.262 20.743 1.00 86.56 92 LEU A O 1
ATOM 713 N N . GLN A 1 93 ? -15.841 5.432 21.403 1.00 90.12 93 GLN A N 1
ATOM 714 C CA . GLN A 1 93 ? -15.697 5.099 22.825 1.00 90.12 93 GLN A CA 1
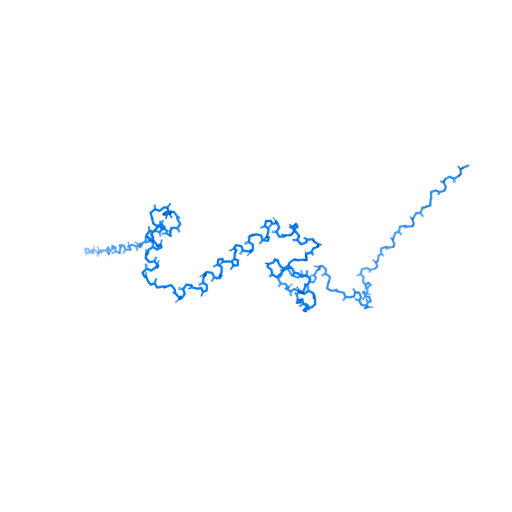ATOM 715 C C . GLN A 1 93 ? -15.767 3.590 23.081 1.00 90.12 93 GLN A C 1
ATOM 717 O O . GLN A 1 93 ? -14.948 3.054 23.833 1.00 90.12 93 GLN A O 1
ATOM 722 N N . ARG A 1 94 ? -16.684 2.873 22.413 1.00 89.81 94 ARG A N 1
ATOM 723 C CA . ARG A 1 94 ? -16.748 1.402 22.483 1.00 89.81 94 ARG A CA 1
ATOM 724 C C . ARG A 1 94 ? -15.459 0.755 21.987 1.00 89.81 94 ARG A C 1
ATOM 726 O O . ARG A 1 94 ? -14.922 -0.125 22.656 1.00 89.81 94 ARG A O 1
ATOM 733 N N . THR A 1 95 ? -14.929 1.224 20.862 1.00 86.81 95 THR A N 1
ATOM 734 C CA . THR A 1 95 ? -13.666 0.718 20.307 1.00 86.81 95 THR A CA 1
ATOM 735 C C . THR A 1 95 ? -12.504 0.963 21.271 1.00 86.81 95 THR A C 1
ATOM 737 O O . THR A 1 95 ? -11.734 0.047 21.562 1.00 86.81 95 THR A O 1
ATOM 740 N N . LEU A 1 96 ? -12.409 2.166 21.846 1.00 90.19 96 LEU A N 1
ATOM 741 C CA . LEU A 1 96 ? -11.388 2.494 22.842 1.00 90.19 96 LEU A CA 1
ATOM 742 C C . LEU A 1 96 ? -11.509 1.637 24.106 1.00 90.19 96 LEU A C 1
ATOM 744 O O . LEU A 1 96 ? -10.483 1.242 24.654 1.00 90.19 96 LEU A O 1
ATOM 748 N N . ALA A 1 97 ? -12.722 1.317 24.564 1.00 92.25 97 ALA A N 1
ATOM 749 C CA . ALA A 1 97 ? -12.926 0.432 25.710 1.00 92.25 97 ALA A CA 1
ATOM 750 C C . ALA A 1 97 ? -12.386 -0.985 25.444 1.00 92.25 97 ALA A C 1
ATOM 752 O O . ALA A 1 97 ? -11.678 -1.539 26.287 1.00 92.25 97 ALA A O 1
ATOM 753 N N . VAL A 1 98 ? -12.634 -1.537 24.249 1.00 93.75 98 VAL A N 1
ATOM 754 C CA . VAL A 1 98 ? -12.094 -2.844 23.834 1.00 93.75 98 VAL A CA 1
ATOM 755 C C . VAL A 1 98 ? -10.563 -2.807 23.783 1.00 93.75 98 VAL A C 1
ATOM 757 O O . VAL A 1 98 ? -9.909 -3.680 24.353 1.00 93.75 98 VAL A O 1
ATOM 760 N N . VAL A 1 99 ? -9.968 -1.782 23.163 1.00 92.56 99 VAL A N 1
ATOM 761 C CA . VAL A 1 99 ? -8.501 -1.656 23.077 1.00 92.56 99 VAL A CA 1
ATOM 762 C C . VAL A 1 99 ? -7.875 -1.511 24.465 1.00 92.56 99 VAL A C 1
ATOM 764 O O . VAL A 1 99 ? -6.907 -2.208 24.763 1.00 92.56 99 VAL A O 1
ATOM 767 N N . LYS A 1 100 ? -8.452 -0.676 25.339 1.00 91.00 100 LYS A N 1
ATOM 768 C CA . LYS A 1 100 ? -8.007 -0.521 26.735 1.00 91.00 100 LYS A CA 1
ATOM 769 C C . LYS A 1 100 ? -8.007 -1.849 27.490 1.00 91.00 100 LYS A C 1
ATOM 771 O O . LYS A 1 100 ? -7.097 -2.082 28.277 1.00 91.00 100 LYS A O 1
ATOM 776 N N . HIS A 1 101 ? -9.001 -2.703 27.252 1.00 93.12 101 HIS A N 1
ATOM 777 C CA . HIS A 1 101 ? -9.140 -3.971 27.963 1.00 93.12 101 HIS A CA 1
ATOM 778 C C . HIS A 1 101 ? -8.205 -5.064 27.425 1.00 93.12 101 HIS A C 1
ATOM 780 O O . HIS A 1 101 ? -7.516 -5.720 28.200 1.00 93.12 101 HIS A O 1
ATOM 786 N N . PHE A 1 102 ? -8.148 -5.252 26.104 1.00 94.94 102 PHE A N 1
ATOM 787 C CA . PHE A 1 102 ? -7.445 -6.397 25.509 1.00 94.94 102 PHE A CA 1
ATOM 788 C C . PHE A 1 102 ? -6.030 -6.084 25.019 1.00 94.94 102 PHE A C 1
ATOM 790 O O . PHE A 1 102 ? -5.200 -6.986 24.914 1.00 94.94 102 PHE A O 1
ATOM 797 N N . ARG A 1 103 ? -5.745 -4.829 24.657 1.00 89.56 103 ARG A N 1
ATOM 798 C CA . ARG A 1 103 ? -4.472 -4.416 24.045 1.00 89.56 103 ARG A CA 1
ATOM 799 C C . ARG A 1 103 ? -4.018 -3.040 24.557 1.00 89.56 103 ARG A C 1
ATOM 801 O O . ARG A 1 103 ? -3.751 -2.151 23.746 1.00 89.56 103 ARG A O 1
ATOM 808 N N . PRO A 1 104 ? -3.870 -2.849 25.882 1.00 88.12 104 PRO A N 1
ATOM 809 C CA . PRO A 1 104 ? -3.527 -1.545 26.451 1.00 88.12 104 PRO A CA 1
ATOM 810 C C . PRO A 1 104 ? -2.196 -0.986 25.925 1.00 88.12 104 PRO A C 1
ATOM 812 O O . PRO A 1 104 ? -2.057 0.224 25.797 1.00 88.12 104 PRO A O 1
ATOM 815 N N . ALA A 1 105 ? -1.249 -1.852 25.545 1.00 87.81 105 ALA A N 1
ATOM 816 C CA . ALA A 1 105 ? 0.046 -1.459 24.983 1.00 87.81 105 ALA A CA 1
ATOM 817 C C . ALA A 1 105 ? -0.036 -0.735 23.622 1.00 87.81 105 ALA A C 1
ATOM 819 O O . ALA A 1 105 ? 0.942 -0.121 23.208 1.00 87.81 105 ALA A O 1
ATOM 820 N N . LEU A 1 106 ? -1.173 -0.804 22.918 1.00 85.56 106 LEU A N 1
ATOM 821 C CA . LEU A 1 106 ? -1.385 -0.058 21.671 1.00 85.56 106 LEU A CA 1
ATOM 822 C C . LEU A 1 106 ? -1.763 1.408 21.916 1.00 85.56 106 LEU A C 1
ATOM 824 O O . LEU A 1 106 ? -1.764 2.203 20.977 1.00 85.56 106 LEU A O 1
ATOM 828 N N . LEU A 1 107 ? -2.117 1.773 23.152 1.00 85.31 107 LEU A N 1
ATOM 829 C CA . LEU A 1 107 ? -2.456 3.146 23.494 1.00 85.31 107 LEU A CA 1
ATOM 830 C C . LEU A 1 107 ? -1.180 3.950 23.753 1.00 85.31 107 LEU A C 1
ATOM 832 O O . LEU A 1 107 ? -0.241 3.438 24.367 1.00 85.31 107 LEU A O 1
ATOM 836 N N . PRO A 1 108 ? -1.135 5.220 23.318 1.00 81.31 108 PRO A N 1
ATOM 837 C CA . PRO A 1 108 ? -0.002 6.079 23.607 1.00 81.31 108 PRO A CA 1
ATOM 838 C C . PRO A 1 108 ? 0.193 6.203 25.127 1.00 81.31 108 PRO A C 1
ATOM 840 O O . PRO A 1 108 ? -0.796 6.284 25.866 1.00 81.31 108 PRO A O 1
ATOM 843 N N . PRO A 1 109 ? 1.450 6.243 25.606 1.00 76.00 109 PRO A N 1
ATOM 844 C CA . PRO A 1 109 ? 1.721 6.409 27.023 1.00 76.00 109 PRO A CA 1
ATOM 845 C C . PRO A 1 109 ? 1.112 7.726 27.524 1.00 76.00 109 PRO A C 1
ATOM 847 O O . PRO A 1 109 ? 1.060 8.710 26.772 1.00 76.00 109 PRO A O 1
ATOM 850 N N . PRO A 1 110 ? 0.652 7.775 28.788 1.00 73.94 110 PRO A N 1
ATOM 851 C CA . PRO A 1 110 ? 0.138 9.005 29.364 1.00 73.94 110 PRO A CA 1
ATOM 852 C C . PRO A 1 110 ? 1.224 10.077 29.266 1.00 73.94 110 PRO A C 1
ATOM 854 O O . PRO A 1 110 ? 2.332 9.908 29.779 1.00 73.94 110 PRO A O 1
ATOM 857 N N . ARG A 1 111 ? 0.920 11.180 28.572 1.00 74.19 111 ARG A N 1
ATOM 858 C CA . ARG A 1 111 ? 1.830 12.323 28.486 1.00 74.19 111 ARG A CA 1
ATOM 859 C C . ARG A 1 111 ? 2.016 12.864 29.899 1.00 74.19 111 ARG A C 1
ATOM 861 O O . ARG A 1 111 ? 1.099 13.467 30.453 1.00 74.19 111 ARG A O 1
ATOM 868 N N . GLN A 1 112 ? 3.188 12.640 30.484 1.00 66.19 112 GLN A N 1
ATOM 869 C CA . GLN A 1 112 ? 3.555 13.260 31.749 1.00 66.19 112 GLN A CA 1
ATOM 870 C C . GLN A 1 112 ? 3.624 14.771 31.511 1.00 66.19 112 GLN A C 1
ATOM 872 O O . GLN A 1 112 ? 4.535 15.272 30.853 1.00 66.19 112 GLN A O 1
ATOM 877 N N . ARG A 1 113 ? 2.624 15.514 32.000 1.00 58.62 113 ARG A N 1
ATOM 878 C CA . ARG A 1 113 ? 2.751 16.965 32.143 1.00 58.62 113 ARG A CA 1
ATOM 879 C C . ARG A 1 113 ? 3.877 17.193 33.142 1.00 58.62 113 ARG A C 1
ATOM 881 O O . ARG A 1 113 ? 3.691 16.946 34.328 1.00 58.62 113 ARG A O 1
ATOM 888 N N . MET A 1 114 ? 5.032 17.652 32.669 1.00 54.78 114 MET A N 1
ATOM 889 C CA . MET A 1 114 ? 6.060 18.201 33.545 1.00 54.78 114 MET A CA 1
ATOM 890 C C . MET A 1 114 ? 5.467 19.436 34.228 1.00 54.78 114 MET A C 1
ATOM 892 O O . MET A 1 114 ? 5.374 20.511 33.638 1.00 54.78 114 MET A O 1
ATOM 896 N N . SER A 1 115 ? 5.002 19.269 35.460 1.00 58.66 115 SER A N 1
ATOM 897 C CA . SER A 1 115 ? 4.695 20.369 36.362 1.00 58.66 115 SER A CA 1
ATOM 898 C C . SER A 1 115 ? 6.013 21.051 36.716 1.00 58.66 115 SER A C 1
ATOM 900 O O . SER A 1 115 ? 6.761 20.571 37.563 1.00 58.66 115 SER A O 1
ATOM 902 N N . GLN A 1 116 ? 6.328 22.145 36.023 1.00 52.25 116 GLN A N 1
ATOM 903 C CA . GLN A 1 116 ? 7.427 23.024 36.403 1.00 52.25 116 GLN A CA 1
ATOM 904 C C . GLN A 1 116 ? 7.074 23.658 37.755 1.00 52.25 116 GLN A C 1
ATOM 906 O O . GLN A 1 116 ? 6.269 24.586 37.822 1.00 52.25 116 GLN A O 1
ATOM 911 N N . SER A 1 117 ? 7.642 23.144 38.847 1.00 52.28 117 SER A N 1
ATOM 912 C CA . SER A 1 117 ? 7.631 23.840 40.131 1.00 52.28 117 SER A CA 1
ATOM 913 C C . SER A 1 117 ? 8.663 24.964 40.061 1.00 52.28 117 SER A C 1
ATOM 915 O O . SER A 1 117 ? 9.858 24.750 40.268 1.00 52.28 117 SER A O 1
ATOM 917 N N . THR A 1 118 ? 8.228 26.176 39.732 1.00 51.50 118 THR A N 1
ATOM 918 C CA . THR A 1 118 ? 9.068 27.363 39.900 1.00 51.50 118 THR A CA 1
ATOM 919 C C . THR A 1 118 ? 9.146 27.690 41.390 1.00 51.50 118 THR A C 1
ATOM 921 O O . THR A 1 118 ? 8.324 28.446 41.912 1.00 51.50 118 THR A O 1
ATOM 924 N N . SER A 1 119 ? 10.116 27.111 42.093 1.00 50.41 119 SER A N 1
ATOM 925 C CA . SER A 1 119 ? 10.494 27.581 43.425 1.00 50.41 119 SER A CA 1
ATOM 926 C C . SER A 1 119 ? 11.143 28.957 43.272 1.00 50.41 119 SER A C 1
ATOM 928 O O . SER A 1 119 ? 12.271 29.078 42.800 1.00 50.41 119 SER A O 1
ATOM 930 N N . LYS A 1 120 ? 10.405 30.014 43.624 1.00 52.44 120 LYS A N 1
ATOM 931 C CA . LYS A 1 120 ? 10.958 31.360 43.799 1.00 52.44 120 LYS A CA 1
ATOM 932 C C . LYS A 1 120 ? 11.826 31.352 45.060 1.00 52.44 120 LYS A C 1
ATOM 934 O O . LYS A 1 120 ? 11.302 31.359 46.168 1.00 52.44 120 LYS A O 1
ATOM 939 N N . THR A 1 121 ? 13.145 31.332 44.889 1.00 53.44 121 THR A N 1
ATOM 940 C CA . THR A 1 121 ? 14.099 31.610 45.969 1.00 53.44 121 THR A CA 1
ATOM 941 C C . THR A 1 121 ? 14.081 33.109 46.256 1.00 53.44 121 THR A C 1
ATOM 943 O O . THR A 1 121 ? 14.663 33.902 45.519 1.00 53.44 121 THR A O 1
ATOM 946 N N . THR A 1 122 ? 13.392 33.505 47.323 1.00 53.16 122 THR A N 1
ATOM 947 C CA . THR A 1 122 ? 13.514 34.841 47.913 1.00 53.16 122 THR A CA 1
ATOM 948 C C . THR A 1 122 ? 14.864 34.925 48.626 1.00 53.16 122 THR A C 1
ATOM 950 O O . THR A 1 122 ? 15.056 34.291 49.661 1.00 53.16 122 THR A O 1
ATOM 953 N N . MET A 1 123 ? 15.815 35.688 48.080 1.00 45.00 123 MET A N 1
ATOM 954 C CA . MET A 1 123 ? 16.996 36.114 48.833 1.00 45.00 123 MET A CA 1
ATOM 955 C C . MET A 1 123 ? 16.633 37.325 49.695 1.00 45.00 123 MET A C 1
ATOM 957 O O . MET A 1 123 ? 16.407 38.412 49.168 1.00 45.00 123 MET A O 1
ATOM 961 N N . ASN A 1 124 ? 16.620 37.141 51.015 1.00 48.94 124 ASN A N 1
ATOM 962 C CA . ASN A 1 124 ? 16.728 38.244 51.966 1.00 48.94 124 ASN A CA 1
ATOM 963 C C . ASN A 1 124 ? 18.191 38.707 52.014 1.00 48.94 124 ASN A C 1
ATOM 965 O O . ASN A 1 124 ? 19.089 37.897 52.251 1.00 48.94 124 ASN A O 1
ATOM 969 N N . ARG A 1 125 ? 18.426 40.003 51.793 1.00 47.91 125 ARG A N 1
ATOM 970 C CA . ARG A 1 125 ? 19.670 40.682 52.174 1.00 47.91 125 ARG A CA 1
ATOM 971 C C . ARG A 1 125 ? 19.502 41.258 53.581 1.00 47.91 125 ARG A C 1
ATOM 973 O O . ARG A 1 125 ? 18.447 41.814 53.878 1.00 47.91 125 ARG A O 1
ATOM 980 N N . PHE A 1 126 ? 20.538 41.068 54.396 1.00 54.44 126 PHE A N 1
ATOM 981 C CA . PHE A 1 126 ? 20.800 41.819 55.623 1.00 54.44 126 PHE A CA 1
ATOM 982 C C . PHE A 1 126 ? 21.227 43.250 55.293 1.00 54.44 126 PHE A C 1
ATOM 984 O O . PHE A 1 126 ? 21.817 43.437 54.200 1.00 54.44 126 PHE A O 1
#

pLDDT: mean 76.31, std 14.1, range [42.59, 95.44]

Secondary structure (DSSP, 8-state):
-------PPPPPPPPTT-PPPTTS-PPPTTT--TT------HHHHHTB-TTT-SB-SSHHHHHHSHHHHHHHHHHHHHHHHHHGGG--HHHHHHHHHHHHHH-GGGSPPP----------------